Protein AF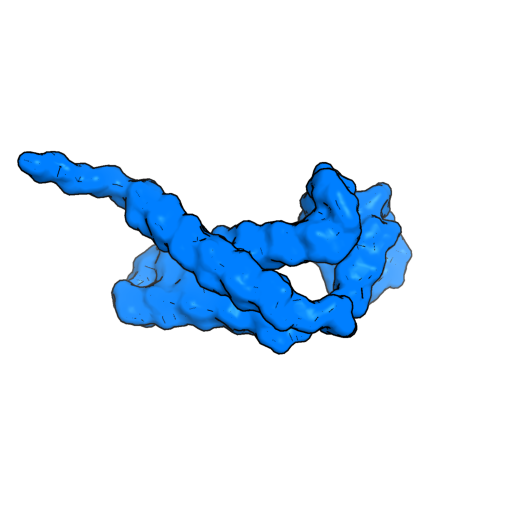-A0A2V8CLG1-F1 (afdb_monomer_lite)

Secondary structure (DSSP, 8-state):
-PPPPHHHHHHHHHHHHHHHHHHHHHHS-GGG-HHHHHHHHTTT-S--TT--SHHHH-THHHHHHHHS-S-HHHHHHHHHHHHHHHHHHHHHHHHHHTT--HHHHHHHHHHHHHHTT--

pLDDT: mean 82.09, std 11.57, range [37.03, 95.75]

Radius of gyration: 16.66 Å; chains: 1; bounding box: 48×37×38 Å

Sequence (119 aa):
MTAPPPWRDRAAAFFLLAALLGTIALFASRQRMPDSYWYTNTADRTIVPGCAEVHCYRVLVPWIVGRLPGTTFLKWKAYSVVVNALAAIAVSDLALAFGLSRRASTIAMFTSALGFAIR

Structure (mmCIF, N/CA/C/O backbone):
data_AF-A0A2V8CLG1-F1
#
_entry.id   AF-A0A2V8CLG1-F1
#
loop_
_atom_site.group_PDB
_atom_site.id
_atom_site.type_symbol
_atom_site.label_atom_id
_atom_site.label_alt_id
_atom_site.label_comp_id
_atom_site.label_asym_id
_atom_site.label_entity_id
_atom_site.label_seq_id
_atom_site.pdbx_PDB_ins_code
_atom_site.Cartn_x
_atom_site.Cartn_y
_atom_site.Cartn_z
_atom_site.occupancy
_atom_site.B_iso_or_equiv
_atom_site.auth_seq_id
_atom_site.auth_comp_id
_atom_site.auth_asym_id
_atom_site.auth_atom_id
_atom_site.pdbx_PDB_model_num
ATOM 1 N N . MET A 1 1 ? -30.072 16.209 9.548 1.00 57.44 1 MET A N 1
ATOM 2 C CA . MET A 1 1 ? -28.697 16.065 9.022 1.00 57.44 1 MET A CA 1
ATOM 3 C C . MET A 1 1 ? -28.456 14.581 8.792 1.00 57.44 1 MET A C 1
ATOM 5 O O . MET A 1 1 ? -28.501 13.826 9.751 1.00 57.44 1 MET A O 1
ATOM 9 N N . THR A 1 2 ? -28.339 14.135 7.542 1.00 64.94 2 THR A N 1
ATOM 10 C CA . THR A 1 2 ? -28.122 12.717 7.203 1.00 64.94 2 THR A CA 1
ATOM 11 C C . THR A 1 2 ? -26.665 12.339 7.446 1.00 64.94 2 THR A C 1
ATOM 13 O O . THR A 1 2 ? -25.770 13.078 7.032 1.00 64.94 2 THR A O 1
ATOM 16 N N . ALA A 1 3 ? -26.420 11.205 8.104 1.00 66.06 3 ALA A N 1
ATOM 17 C CA . ALA A 1 3 ? -25.066 10.695 8.293 1.00 66.06 3 ALA A CA 1
ATOM 18 C C . ALA A 1 3 ? -24.381 10.467 6.927 1.00 66.06 3 ALA A C 1
ATOM 20 O O . ALA A 1 3 ? -25.042 10.036 5.976 1.00 66.06 3 ALA A O 1
ATOM 21 N N . PRO A 1 4 ? -23.081 10.784 6.791 1.00 65.12 4 PRO A N 1
ATOM 22 C CA . PRO A 1 4 ? -22.347 10.530 5.560 1.00 65.12 4 PRO A CA 1
ATOM 23 C C . PRO A 1 4 ? -22.292 9.020 5.260 1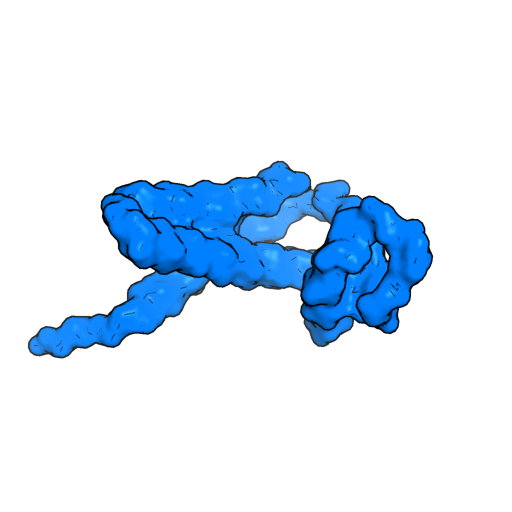.00 65.12 4 PRO A C 1
ATOM 25 O O . PRO A 1 4 ? -22.227 8.214 6.187 1.00 65.12 4 PRO A O 1
ATOM 28 N N . PRO A 1 5 ? -22.309 8.607 3.979 1.00 69.81 5 PRO A N 1
ATOM 29 C CA . PRO A 1 5 ? -22.182 7.200 3.621 1.00 69.81 5 PRO A CA 1
ATOM 30 C C . PRO A 1 5 ? -20.812 6.622 4.028 1.00 69.81 5 PRO A C 1
ATOM 32 O O . PRO A 1 5 ? -19.802 7.325 3.938 1.00 69.81 5 PRO A O 1
ATOM 35 N N . PRO A 1 6 ? -20.745 5.328 4.392 1.00 73.19 6 PRO A N 1
ATOM 36 C CA . PRO A 1 6 ? -19.567 4.699 5.006 1.00 73.19 6 PRO A CA 1
ATOM 37 C C . PRO A 1 6 ? -18.310 4.699 4.120 1.00 73.19 6 PRO A C 1
ATOM 39 O O . PRO A 1 6 ? -17.190 4.624 4.621 1.00 73.19 6 PRO A O 1
ATOM 42 N N . TRP A 1 7 ? -18.463 4.832 2.798 1.00 74.62 7 TRP A N 1
ATOM 43 C CA . TRP A 1 7 ? -17.332 4.936 1.872 1.00 74.62 7 TRP A CA 1
ATOM 44 C C . TRP A 1 7 ? -16.570 6.266 1.996 1.00 74.62 7 TRP A C 1
ATOM 46 O O . TRP A 1 7 ? -15.389 6.318 1.655 1.00 74.62 7 TRP A O 1
ATOM 56 N N . ARG A 1 8 ? -17.199 7.334 2.513 1.00 78.38 8 ARG A N 1
ATOM 57 C CA . ARG A 1 8 ? -16.538 8.639 2.700 1.00 78.38 8 ARG A CA 1
ATOM 58 C C . ARG A 1 8 ? -15.443 8.573 3.754 1.00 78.38 8 ARG A C 1
ATOM 60 O O . ARG A 1 8 ? -14.379 9.146 3.541 1.00 78.38 8 ARG A O 1
ATOM 67 N N . ASP A 1 9 ? -15.673 7.839 4.837 1.00 84.31 9 ASP A N 1
ATOM 68 C CA . ASP A 1 9 ? -14.694 7.698 5.917 1.00 84.31 9 ASP A CA 1
ATOM 69 C C . ASP A 1 9 ? -13.476 6.893 5.451 1.00 84.31 9 ASP A C 1
ATOM 71 O O . ASP A 1 9 ? -12.337 7.230 5.772 1.00 84.31 9 ASP A O 1
ATOM 75 N N . ARG A 1 10 ? -13.700 5.873 4.611 1.00 86.31 10 ARG A N 1
ATOM 76 C CA . ARG A 1 10 ? -12.623 5.094 3.984 1.00 86.31 10 ARG A CA 1
ATOM 77 C C . ARG A 1 10 ? -11.838 5.908 2.962 1.00 86.31 10 ARG A C 1
ATOM 79 O O . ARG A 1 10 ? -10.613 5.842 2.964 1.00 86.31 10 ARG A O 1
ATOM 86 N N . ALA A 1 11 ? -12.513 6.719 2.149 1.00 89.00 11 ALA A N 1
ATOM 87 C CA . ALA A 1 11 ? -11.848 7.635 1.228 1.00 89.00 11 ALA A CA 1
ATOM 88 C C . ALA A 1 11 ? -11.011 8.682 1.981 1.00 89.00 11 ALA A C 1
ATOM 90 O O . ALA A 1 11 ? -9.852 8.905 1.642 1.00 89.00 11 ALA A O 1
ATOM 91 N N . ALA A 1 12 ? -11.552 9.277 3.047 1.00 90.31 12 ALA A N 1
ATOM 92 C CA . ALA A 1 12 ? -10.811 10.212 3.888 1.00 90.31 12 ALA A CA 1
ATOM 93 C C . ALA A 1 12 ? -9.585 9.544 4.533 1.00 90.31 12 ALA A C 1
ATOM 95 O O . ALA A 1 12 ? -8.486 10.090 4.464 1.00 90.31 12 ALA A O 1
ATOM 96 N N . ALA A 1 13 ? -9.744 8.337 5.087 1.00 89.56 13 ALA A N 1
ATOM 97 C CA . ALA A 1 13 ? -8.635 7.562 5.638 1.00 89.56 13 ALA A CA 1
ATOM 98 C C . ALA A 1 13 ? -7.566 7.255 4.580 1.00 89.56 13 ALA A C 1
ATOM 100 O O . ALA A 1 13 ? -6.377 7.405 4.858 1.00 89.56 13 ALA A O 1
ATOM 101 N N . PHE A 1 14 ? -7.973 6.896 3.359 1.00 92.69 14 PHE A N 1
ATOM 102 C CA . PHE A 1 14 ? -7.059 6.684 2.238 1.00 92.69 14 PHE A CA 1
ATOM 103 C C . PHE A 1 14 ? -6.231 7.930 1.947 1.00 92.69 14 PHE A C 1
ATOM 105 O O . PHE A 1 14 ? -5.006 7.850 1.931 1.00 92.69 14 PHE A O 1
ATOM 112 N N . PHE A 1 15 ? -6.877 9.082 1.751 1.00 94.12 15 PHE A N 1
ATOM 113 C CA . PHE A 1 15 ? -6.169 10.317 1.424 1.00 94.12 15 PHE A CA 1
ATOM 114 C C . PHE A 1 15 ? -5.264 10.787 2.565 1.00 94.12 15 PHE A C 1
ATOM 116 O O . PHE A 1 15 ? -4.154 11.241 2.300 1.00 94.12 15 PHE A O 1
ATOM 123 N N . LEU A 1 16 ? -5.681 10.625 3.825 1.00 92.50 16 LEU A N 1
ATOM 124 C CA . LEU A 1 16 ? -4.845 10.934 4.988 1.00 92.50 16 LEU A CA 1
ATOM 125 C C . LEU A 1 16 ? -3.603 10.037 5.052 1.00 92.50 16 LEU A C 1
ATOM 127 O O . LEU A 1 16 ? -2.491 10.537 5.224 1.00 92.50 16 LEU A O 1
ATOM 131 N N . LEU A 1 17 ? -3.772 8.725 4.869 1.00 91.81 17 LEU A N 1
ATOM 132 C CA . LEU A 1 17 ? -2.655 7.780 4.837 1.00 91.81 17 LEU A CA 1
ATOM 133 C C . LEU A 1 17 ? -1.735 8.047 3.644 1.00 91.81 17 LEU A C 1
ATOM 135 O O . LEU A 1 17 ? -0.520 8.084 3.812 1.00 91.81 17 LEU A O 1
ATOM 139 N N . ALA A 1 18 ? -2.292 8.289 2.459 1.00 92.94 18 ALA A N 1
ATOM 140 C CA . ALA A 1 18 ? -1.526 8.596 1.259 1.00 92.94 18 ALA A CA 1
ATOM 141 C C . ALA A 1 18 ? -0.742 9.910 1.397 1.00 92.94 18 ALA A C 1
ATOM 143 O O . ALA A 1 18 ? 0.411 9.969 0.981 1.00 92.94 18 ALA A O 1
ATOM 144 N N . ALA A 1 19 ? -1.314 10.944 2.023 1.00 93.31 19 ALA A N 1
ATOM 145 C CA . ALA A 1 19 ? -0.617 12.201 2.292 1.00 93.31 19 ALA A CA 1
ATOM 146 C C . ALA A 1 19 ? 0.532 12.015 3.298 1.00 93.31 19 ALA A C 1
ATOM 148 O O . ALA A 1 19 ? 1.643 12.502 3.073 1.00 93.31 19 ALA A O 1
ATOM 149 N N . LEU A 1 20 ? 0.296 11.260 4.376 1.00 92.00 20 LEU A N 1
ATOM 150 C CA . LEU A 1 20 ? 1.324 10.928 5.363 1.00 92.00 20 LEU A CA 1
ATOM 151 C C . LEU A 1 20 ? 2.470 10.126 4.729 1.00 92.00 20 LEU A C 1
ATOM 153 O O . LEU A 1 20 ? 3.635 10.509 4.833 1.00 92.00 20 LEU A O 1
ATOM 157 N N . LEU A 1 21 ? 2.140 9.044 4.022 1.00 90.19 21 LEU A N 1
ATOM 158 C CA . LEU A 1 21 ? 3.108 8.199 3.323 1.00 90.19 21 LEU A CA 1
ATOM 159 C C . LEU A 1 21 ? 3.824 8.962 2.209 1.00 90.19 21 LEU A C 1
ATOM 161 O O . LEU A 1 21 ? 5.019 8.771 2.022 1.00 90.19 21 LEU A O 1
ATOM 165 N N . GLY A 1 22 ? 3.127 9.852 1.504 1.00 89.25 22 GLY A N 1
ATOM 166 C CA . GLY A 1 22 ? 3.707 10.745 0.506 1.00 89.25 22 GLY A CA 1
ATOM 167 C C . GLY A 1 22 ? 4.742 11.680 1.121 1.00 89.25 22 GLY A C 1
ATOM 168 O O . GLY A 1 22 ? 5.843 11.805 0.593 1.00 89.25 22 GLY A O 1
ATOM 169 N N . THR A 1 23 ? 4.437 12.260 2.283 1.00 90.25 23 THR A N 1
ATOM 170 C CA . THR A 1 23 ? 5.372 13.112 3.032 1.00 90.25 23 THR A CA 1
ATOM 171 C C . THR A 1 23 ? 6.617 12.324 3.433 1.00 90.25 23 THR A C 1
ATOM 173 O O . THR A 1 23 ? 7.733 12.760 3.165 1.00 90.25 23 THR A O 1
ATOM 176 N N . ILE A 1 24 ? 6.451 11.118 3.982 1.00 88.12 24 ILE A N 1
ATOM 177 C CA . ILE A 1 24 ? 7.572 10.224 4.316 1.00 88.12 24 ILE A CA 1
ATOM 178 C C . ILE A 1 24 ? 8.376 9.876 3.057 1.00 88.12 24 ILE A C 1
ATOM 180 O O . ILE A 1 24 ? 9.604 9.953 3.054 1.00 88.12 24 ILE A O 1
ATOM 184 N N . ALA A 1 25 ? 7.692 9.547 1.961 1.00 84.88 25 ALA A N 1
ATOM 185 C CA . ALA A 1 25 ? 8.320 9.208 0.696 1.00 84.88 25 ALA A CA 1
ATOM 186 C C . ALA A 1 25 ? 9.123 10.379 0.120 1.00 84.88 25 ALA A C 1
ATOM 188 O O . ALA A 1 25 ? 10.132 10.125 -0.531 1.00 84.88 25 ALA A O 1
ATOM 189 N N . LEU A 1 26 ? 8.749 11.642 0.351 1.00 85.88 26 LEU A N 1
ATOM 190 C CA . LEU A 1 26 ? 9.543 12.798 -0.085 1.00 85.88 26 LEU A CA 1
ATOM 191 C C . LEU A 1 26 ? 10.920 12.830 0.590 1.00 85.88 26 LEU A C 1
ATOM 193 O O . LEU A 1 26 ? 11.919 13.029 -0.102 1.00 85.88 26 LEU A O 1
ATOM 197 N N . PHE A 1 27 ? 10.978 12.554 1.894 1.00 84.69 27 PHE A N 1
ATOM 198 C CA . PHE A 1 27 ? 12.220 12.559 2.676 1.00 84.69 27 PHE A CA 1
ATOM 199 C C . PHE A 1 27 ? 12.989 11.228 2.639 1.00 84.69 27 PHE A C 1
ATOM 201 O O . PHE A 1 27 ? 14.158 11.179 3.018 1.00 84.69 27 PHE A O 1
ATOM 208 N N . ALA A 1 28 ? 12.368 10.146 2.162 1.00 78.38 28 ALA A N 1
ATOM 209 C CA . ALA A 1 28 ? 13.009 8.840 2.057 1.00 78.38 28 ALA A CA 1
ATOM 210 C C . ALA A 1 28 ? 14.201 8.847 1.075 1.00 78.38 28 ALA A C 1
ATOM 212 O O . ALA A 1 28 ? 14.112 9.367 -0.048 1.00 78.38 28 ALA A O 1
ATOM 213 N N . SER A 1 29 ? 15.315 8.232 1.499 1.00 71.25 29 SER A N 1
ATOM 214 C CA . SER A 1 29 ? 16.578 8.204 0.752 1.00 71.25 29 SER A CA 1
ATOM 215 C C . SER A 1 29 ? 16.468 7.430 -0.569 1.00 71.25 29 SER A C 1
ATOM 217 O O . SER A 1 29 ? 15.701 6.479 -0.709 1.00 71.25 29 SER A O 1
ATOM 219 N N . ARG A 1 30 ? 17.275 7.827 -1.564 1.00 66.69 30 ARG A N 1
ATOM 220 C CA . ARG A 1 30 ? 17.323 7.164 -2.883 1.00 66.69 30 ARG A CA 1
ATOM 221 C C . ARG A 1 30 ? 18.070 5.827 -2.878 1.00 66.69 30 ARG A C 1
ATOM 223 O O . ARG A 1 30 ? 17.907 5.047 -3.806 1.00 66.69 30 ARG A O 1
ATOM 230 N N . GLN A 1 31 ? 18.891 5.569 -1.861 1.00 58.50 31 GLN A N 1
ATOM 231 C CA . GLN A 1 31 ? 19.788 4.407 -1.809 1.00 58.50 31 GLN A CA 1
ATOM 232 C C . GLN A 1 31 ? 19.071 3.081 -1.514 1.00 58.50 31 GLN A C 1
ATOM 234 O O . GLN A 1 31 ? 19.651 2.020 -1.711 1.00 58.50 31 GLN A O 1
ATOM 239 N N . ARG A 1 32 ? 17.812 3.117 -1.066 1.00 58.09 32 ARG A N 1
ATOM 240 C CA . ARG A 1 32 ? 17.099 1.947 -0.534 1.00 58.09 32 ARG A CA 1
ATOM 241 C C . ARG A 1 32 ? 16.278 1.161 -1.565 1.00 58.09 32 ARG A C 1
ATOM 243 O O . ARG A 1 32 ? 15.329 0.489 -1.194 1.00 58.09 32 ARG A O 1
ATOM 250 N N . MET A 1 33 ? 16.606 1.240 -2.857 1.00 59.97 33 MET A N 1
ATOM 251 C CA . MET A 1 33 ? 15.796 0.619 -3.920 1.00 59.97 33 MET A CA 1
ATOM 252 C C . MET A 1 33 ? 16.469 -0.553 -4.681 1.00 59.97 33 MET A C 1
ATOM 254 O O . MET A 1 33 ? 16.395 -0.569 -5.914 1.00 59.97 33 MET A O 1
ATOM 258 N N . PRO A 1 34 ? 17.085 -1.561 -4.026 1.00 59.69 34 PRO A N 1
ATOM 259 C CA . PRO A 1 34 ? 17.608 -2.731 -4.741 1.00 59.69 34 PRO A CA 1
ATOM 260 C C . PRO A 1 34 ? 16.493 -3.524 -5.447 1.00 59.69 34 PRO A C 1
ATOM 262 O O . PRO A 1 34 ? 16.683 -3.986 -6.569 1.00 59.69 34 PRO A O 1
ATOM 265 N N . ASP A 1 35 ? 15.295 -3.589 -4.858 1.00 67.62 35 ASP A N 1
ATOM 266 C CA . ASP A 1 35 ? 14.145 -4.296 -5.437 1.00 67.62 35 ASP A CA 1
ATOM 267 C C . ASP A 1 35 ? 13.620 -3.625 -6.712 1.00 67.62 35 ASP A C 1
ATOM 269 O O . ASP A 1 35 ? 13.215 -4.303 -7.659 1.00 67.62 35 ASP A O 1
ATOM 273 N N . SER A 1 36 ? 13.671 -2.288 -6.771 1.00 73.19 36 SER A N 1
ATOM 274 C CA . SER A 1 36 ? 13.151 -1.524 -7.911 1.00 73.19 36 SER A CA 1
ATOM 275 C C . SER A 1 36 ? 13.797 -1.932 -9.232 1.00 73.19 36 SER A C 1
ATOM 277 O O . SER A 1 36 ? 13.126 -1.962 -10.262 1.00 73.19 36 SER A O 1
ATOM 279 N N . TYR A 1 37 ? 15.083 -2.284 -9.196 1.00 77.25 37 TYR A N 1
ATOM 280 C CA . TYR A 1 37 ? 15.849 -2.705 -10.358 1.00 77.25 37 TYR A CA 1
ATOM 281 C C . TYR A 1 37 ? 15.283 -4.005 -10.941 1.00 77.25 37 TYR A C 1
ATOM 283 O O . TYR A 1 37 ? 14.920 -4.054 -12.116 1.00 77.25 37 TYR A O 1
ATOM 291 N N . TRP A 1 38 ? 15.121 -5.032 -10.104 1.00 77.44 38 TRP A N 1
ATOM 292 C CA . TRP A 1 38 ? 14.661 -6.357 -10.525 1.00 77.44 38 TRP A CA 1
ATOM 293 C C . TRP A 1 38 ? 13.228 -6.347 -11.045 1.00 77.44 38 TRP A C 1
ATOM 295 O O . TRP A 1 38 ? 12.946 -6.887 -12.113 1.00 77.44 38 TRP A O 1
ATOM 305 N N . TYR A 1 39 ? 12.325 -5.679 -10.330 1.00 78.25 39 TYR A N 1
ATOM 306 C CA . TYR A 1 39 ? 10.930 -5.571 -10.746 1.00 78.25 39 TYR A CA 1
ATOM 307 C C . TYR A 1 39 ? 10.751 -4.718 -12.011 1.00 78.25 39 TYR A C 1
ATOM 309 O O . TYR A 1 39 ? 9.873 -5.002 -12.818 1.00 78.25 39 TYR A O 1
ATOM 317 N N . THR A 1 40 ? 11.577 -3.689 -12.225 1.00 79.81 40 THR A N 1
ATOM 318 C CA . THR A 1 40 ? 11.488 -2.887 -13.458 1.00 79.81 40 THR A CA 1
ATOM 319 C C . THR A 1 40 ? 12.006 -3.677 -14.660 1.00 79.81 40 THR A C 1
ATOM 321 O O . THR A 1 40 ? 11.377 -3.666 -15.711 1.00 79.81 40 THR A O 1
ATOM 324 N N . ASN A 1 41 ? 13.095 -4.432 -14.496 1.00 79.62 41 ASN A N 1
ATOM 325 C CA . ASN A 1 41 ? 13.688 -5.227 -15.579 1.00 79.62 41 ASN A CA 1
ATOM 326 C C . ASN A 1 41 ? 12.878 -6.481 -15.942 1.00 79.62 41 ASN A C 1
ATOM 328 O O . ASN A 1 41 ? 13.084 -7.071 -17.002 1.00 79.62 41 ASN A O 1
ATOM 332 N N . THR A 1 42 ? 11.966 -6.906 -15.067 1.00 79.50 42 THR A N 1
ATOM 333 C CA . THR A 1 42 ? 11.067 -8.046 -15.302 1.00 79.50 42 THR A CA 1
ATOM 334 C C . THR A 1 42 ? 9.638 -7.622 -15.634 1.00 79.50 42 THR A C 1
ATOM 336 O O . THR A 1 42 ? 8.792 -8.485 -15.842 1.00 79.50 42 THR A O 1
ATOM 339 N N . ALA A 1 43 ? 9.369 -6.318 -15.764 1.00 80.31 43 ALA A N 1
ATOM 340 C CA . ALA A 1 43 ? 8.045 -5.777 -16.073 1.00 80.31 43 ALA A CA 1
ATOM 341 C C . ALA A 1 43 ? 7.433 -6.327 -17.371 1.00 80.31 43 ALA A C 1
ATOM 343 O O . ALA A 1 43 ? 6.232 -6.597 -17.410 1.00 80.31 43 ALA A O 1
ATOM 344 N N . ASP A 1 44 ? 8.264 -6.548 -18.391 1.00 78.69 44 ASP A N 1
ATOM 345 C CA . ASP A 1 44 ? 7.838 -7.074 -19.694 1.00 78.69 44 ASP A CA 1
ATOM 346 C C . ASP A 1 44 ? 7.815 -8.610 -19.743 1.00 78.69 44 ASP A C 1
ATOM 348 O O . ASP A 1 44 ? 7.389 -9.205 -20.734 1.00 78.69 44 ASP A O 1
ATOM 352 N N . ARG A 1 45 ? 8.272 -9.281 -18.677 1.00 77.56 45 ARG A N 1
ATOM 353 C CA . ARG A 1 45 ? 8.301 -10.743 -18.592 1.00 77.56 45 ARG A CA 1
ATOM 354 C C . ARG A 1 45 ? 7.061 -11.231 -17.847 1.00 77.56 45 ARG A C 1
ATOM 356 O O . ARG A 1 45 ? 6.820 -10.879 -16.696 1.00 77.56 45 ARG A O 1
ATOM 363 N N . THR A 1 46 ? 6.257 -12.060 -18.505 1.00 69.62 46 THR A N 1
ATOM 364 C CA . THR A 1 46 ? 5.052 -12.651 -17.902 1.00 69.62 46 THR A CA 1
ATOM 365 C C . THR A 1 46 ? 5.391 -13.817 -16.978 1.00 69.62 46 THR A C 1
ATOM 367 O O . THR A 1 46 ? 4.816 -13.928 -15.900 1.00 69.62 46 THR A O 1
ATOM 370 N N . ILE A 1 47 ? 6.342 -14.664 -17.376 1.00 73.19 47 ILE A N 1
ATOM 371 C CA . ILE A 1 47 ? 6.859 -15.795 -16.598 1.00 73.19 47 ILE A CA 1
ATOM 372 C C . ILE A 1 47 ? 8.369 -15.866 -16.837 1.00 73.19 47 ILE A C 1
ATOM 374 O O . ILE A 1 47 ? 8.810 -15.828 -17.986 1.00 73.19 47 ILE A O 1
ATOM 378 N N . VAL A 1 48 ? 9.164 -15.965 -15.767 1.00 74.19 48 VAL A N 1
ATOM 379 C CA . VAL A 1 48 ? 10.617 -16.191 -15.844 1.00 74.19 48 VAL A CA 1
ATOM 380 C C . VAL A 1 48 ? 10.893 -17.638 -15.416 1.00 74.19 48 VAL A C 1
ATOM 382 O O . VAL A 1 48 ? 10.857 -17.929 -14.219 1.00 74.19 48 VAL A O 1
ATOM 385 N N . PRO A 1 49 ? 11.116 -18.572 -16.360 1.00 77.69 49 PRO A N 1
ATOM 386 C CA . PRO A 1 49 ? 11.366 -19.973 -16.032 1.00 77.69 49 PRO A CA 1
ATOM 387 C C . PRO A 1 49 ? 12.637 -20.121 -15.189 1.00 77.69 49 PRO A C 1
ATOM 389 O O . PRO A 1 49 ? 13.649 -19.492 -15.487 1.00 77.69 49 PRO A O 1
ATOM 392 N N . GLY A 1 50 ? 12.588 -20.953 -14.146 1.00 79.88 50 GLY A N 1
ATOM 393 C CA . GLY A 1 50 ? 13.743 -21.219 -13.276 1.00 79.88 50 GLY A CA 1
ATOM 394 C C . GLY A 1 50 ? 14.112 -20.087 -12.308 1.00 79.88 50 GLY A C 1
ATOM 395 O O . GLY A 1 50 ? 15.150 -20.169 -11.661 1.00 79.88 50 GLY A O 1
ATOM 396 N N . CYS A 1 51 ? 13.281 -19.051 -12.192 1.00 78.25 51 CYS A N 1
ATOM 397 C CA . CYS A 1 51 ? 13.500 -17.946 -11.265 1.00 78.25 51 CYS A CA 1
ATOM 398 C C . CYS A 1 51 ? 13.068 -18.310 -9.836 1.00 78.25 51 CYS A C 1
ATOM 400 O O . CYS A 1 51 ? 11.926 -18.722 -9.615 1.00 78.25 51 CYS A O 1
ATOM 402 N N . ALA A 1 52 ? 13.963 -18.128 -8.864 1.00 80.00 52 ALA A N 1
ATOM 403 C CA . ALA A 1 52 ? 13.723 -18.417 -7.446 1.00 80.00 52 ALA A CA 1
ATOM 404 C C . ALA A 1 52 ? 13.624 -17.140 -6.588 1.00 80.00 52 ALA A C 1
ATOM 406 O O . ALA A 1 52 ? 13.525 -17.201 -5.363 1.00 80.00 52 ALA A O 1
ATOM 407 N N . GLU A 1 53 ? 13.635 -15.972 -7.223 1.00 77.31 53 GLU A N 1
ATOM 408 C CA . GLU A 1 53 ? 13.606 -14.672 -6.578 1.00 77.31 53 GLU A CA 1
ATOM 409 C C . GLU A 1 53 ? 12.178 -14.182 -6.286 1.00 77.31 53 GLU A C 1
ATOM 411 O O . GLU A 1 53 ? 11.201 -14.521 -6.955 1.00 77.31 53 GLU A O 1
ATOM 416 N N . VAL A 1 54 ? 12.050 -13.293 -5.293 1.00 75.94 54 VAL A N 1
ATOM 417 C CA . VAL A 1 54 ? 10.755 -12.770 -4.813 1.00 75.94 54 VAL A CA 1
ATOM 418 C C . VAL A 1 54 ? 9.926 -12.116 -5.927 1.00 75.94 54 VAL A C 1
ATOM 420 O O . VAL A 1 54 ? 8.698 -12.226 -5.930 1.00 75.94 54 VAL A O 1
ATOM 423 N N . HIS A 1 55 ? 10.576 -11.457 -6.889 1.00 73.69 55 HIS A N 1
ATOM 424 C CA . HIS A 1 55 ? 9.888 -10.758 -7.973 1.00 73.69 55 HIS A CA 1
ATOM 425 C C . HIS A 1 55 ? 9.167 -11.698 -8.949 1.00 73.69 55 HIS A C 1
ATOM 427 O O . HIS A 1 55 ? 8.199 -11.284 -9.582 1.00 73.69 55 HIS A O 1
ATOM 433 N N . CYS A 1 56 ? 9.557 -12.973 -8.995 1.00 78.56 56 CYS A N 1
ATOM 434 C CA . CYS A 1 56 ? 8.942 -13.973 -9.863 1.00 78.56 56 CYS A CA 1
ATOM 435 C C . CYS A 1 56 ? 7.637 -14.548 -9.308 1.00 78.56 56 CYS A C 1
ATOM 437 O O . CYS A 1 56 ? 6.775 -14.957 -10.078 1.00 78.56 56 CYS A O 1
ATOM 439 N N . TYR A 1 57 ? 7.435 -14.496 -7.991 1.00 80.12 57 TYR A N 1
ATOM 440 C CA . TYR A 1 57 ? 6.161 -14.868 -7.361 1.00 80.12 57 TYR A CA 1
ATOM 441 C C . TYR A 1 57 ? 5.199 -13.680 -7.241 1.00 80.12 57 TYR A C 1
ATOM 443 O O . TYR A 1 57 ? 3.991 -13.854 -7.100 1.00 80.12 57 TYR A O 1
ATOM 451 N N . ARG A 1 58 ? 5.722 -12.451 -7.301 1.00 79.50 58 ARG A N 1
ATOM 452 C CA . ARG A 1 58 ? 4.956 -11.207 -7.148 1.00 79.50 58 ARG A CA 1
ATOM 453 C C . ARG A 1 58 ? 4.704 -10.517 -8.486 1.00 79.50 58 ARG A C 1
ATOM 455 O O . ARG A 1 58 ? 4.866 -9.305 -8.573 1.00 79.50 58 ARG A O 1
ATOM 462 N N . VAL A 1 59 ? 4.267 -11.269 -9.498 1.00 82.31 59 VAL A N 1
ATOM 463 C CA . VAL A 1 59 ? 4.109 -10.813 -10.899 1.00 82.31 59 VAL A CA 1
ATOM 464 C C . VAL A 1 59 ? 3.223 -9.577 -11.088 1.00 82.31 59 VAL A C 1
ATOM 466 O O . VAL A 1 59 ? 3.427 -8.806 -12.020 1.00 82.31 59 VAL A O 1
ATOM 469 N N . LEU A 1 60 ? 2.294 -9.307 -10.167 1.00 83.56 60 LEU A N 1
ATOM 470 C CA . LEU A 1 60 ? 1.466 -8.099 -10.220 1.00 83.56 60 LEU A CA 1
ATOM 471 C C . LEU A 1 60 ? 2.276 -6.811 -10.020 1.00 83.56 60 LEU A C 1
ATOM 473 O O . LEU A 1 60 ? 1.994 -5.803 -10.663 1.00 83.56 60 LEU A O 1
ATOM 477 N N . VAL A 1 61 ? 3.296 -6.837 -9.160 1.00 84.50 61 VAL A N 1
ATOM 478 C CA . VAL A 1 61 ? 4.142 -5.670 -8.874 1.00 84.50 61 VAL A CA 1
ATOM 479 C C . VAL A 1 61 ? 4.892 -5.179 -10.125 1.00 84.50 61 VAL A C 1
ATOM 481 O O . VAL A 1 61 ? 4.704 -4.015 -10.491 1.00 84.50 61 VAL A O 1
ATOM 484 N N . PRO A 1 62 ? 5.696 -6.011 -10.823 1.00 83.62 62 PRO A N 1
ATOM 485 C CA . PRO A 1 62 ? 6.420 -5.581 -12.014 1.00 83.62 62 PRO A CA 1
ATOM 486 C C . PRO A 1 62 ? 5.458 -5.184 -13.146 1.00 83.62 62 PRO A C 1
ATOM 488 O O . PRO A 1 62 ? 5.703 -4.189 -13.825 1.00 83.62 62 PRO A O 1
ATOM 491 N N . TRP A 1 63 ? 4.311 -5.859 -13.301 1.00 85.50 63 TRP A N 1
ATOM 492 C CA . TRP A 1 63 ? 3.314 -5.510 -14.323 1.00 85.50 63 TRP A CA 1
ATOM 493 C C . TRP A 1 63 ? 2.643 -4.153 -14.103 1.00 85.50 63 TRP A C 1
ATOM 495 O O . TRP A 1 63 ? 2.381 -3.438 -15.076 1.00 85.50 63 TRP A O 1
ATOM 505 N N . ILE A 1 64 ? 2.327 -3.804 -12.852 1.00 86.75 64 ILE A N 1
ATOM 506 C CA . ILE A 1 64 ? 1.733 -2.506 -12.514 1.00 86.75 64 ILE A CA 1
ATOM 507 C C . ILE A 1 64 ? 2.788 -1.412 -12.670 1.00 86.75 64 ILE A C 1
ATOM 509 O O . ILE A 1 64 ? 2.552 -0.424 -13.362 1.00 86.75 64 ILE A O 1
ATOM 513 N N . VAL A 1 65 ? 3.971 -1.600 -12.078 1.00 85.44 65 VAL A N 1
ATOM 514 C CA . VAL A 1 65 ? 5.040 -0.594 -12.110 1.00 85.44 65 VAL A CA 1
ATOM 515 C C . VAL A 1 65 ? 5.535 -0.338 -13.536 1.00 85.44 65 VAL A C 1
ATOM 517 O O . VAL A 1 65 ? 5.785 0.816 -13.884 1.00 85.44 65 VAL A O 1
ATOM 520 N N . GLY A 1 66 ? 5.614 -1.367 -14.384 1.00 84.19 66 GLY A N 1
ATOM 521 C CA . GLY A 1 66 ? 5.984 -1.227 -15.795 1.00 84.19 66 GLY A CA 1
ATOM 522 C C . GLY A 1 66 ? 5.072 -0.280 -16.577 1.00 84.19 66 GLY A C 1
ATOM 523 O O . GLY A 1 66 ? 5.551 0.504 -17.395 1.00 84.19 66 GLY A O 1
ATOM 524 N N . ARG A 1 67 ? 3.768 -0.290 -16.271 1.00 87.31 67 ARG A N 1
ATOM 525 C CA . ARG A 1 67 ? 2.745 0.523 -16.952 1.00 87.31 67 ARG A CA 1
ATOM 526 C C . ARG A 1 67 ? 2.639 1.957 -16.442 1.00 87.31 67 ARG A C 1
ATOM 528 O O . ARG A 1 67 ? 2.058 2.796 -17.128 1.00 87.31 67 ARG A O 1
ATOM 535 N N . LEU A 1 68 ? 3.161 2.259 -15.253 1.00 85.31 68 LEU A N 1
ATOM 536 C CA . LEU A 1 68 ? 3.127 3.624 -14.729 1.00 85.31 68 LEU A CA 1
ATOM 537 C C . LEU A 1 68 ? 4.031 4.534 -15.579 1.00 85.31 68 LEU A C 1
ATOM 539 O O . LEU A 1 68 ? 5.105 4.100 -15.984 1.00 85.31 68 LEU A O 1
ATOM 543 N N . PRO A 1 69 ? 3.657 5.788 -15.864 1.00 83.38 69 PRO A N 1
ATOM 544 C CA . PRO A 1 69 ? 4.531 6.738 -16.551 1.00 83.38 69 PRO A CA 1
ATOM 545 C C . PRO A 1 69 ? 5.591 7.335 -15.604 1.00 83.38 69 PRO A C 1
ATOM 547 O O . PRO A 1 69 ? 5.441 7.308 -14.384 1.00 83.38 69 PRO A O 1
ATOM 550 N N . GLY A 1 70 ? 6.669 7.900 -16.158 1.00 83.00 70 GLY A N 1
ATOM 551 C CA . GLY A 1 70 ? 7.700 8.628 -15.398 1.00 83.00 70 GLY A CA 1
ATOM 552 C C . GLY A 1 70 ? 9.002 7.854 -15.158 1.00 83.00 70 GLY A C 1
ATOM 553 O O . GLY A 1 70 ? 9.255 6.822 -15.774 1.00 83.00 70 GLY A O 1
ATOM 554 N N . THR A 1 71 ? 9.863 8.368 -14.277 1.00 84.31 71 THR A N 1
ATOM 555 C CA . THR A 1 71 ? 11.137 7.715 -13.924 1.00 84.31 71 THR A CA 1
ATOM 556 C C . THR A 1 71 ? 10.901 6.539 -12.979 1.00 84.31 71 THR A C 1
ATOM 558 O O . THR A 1 71 ? 9.981 6.587 -12.163 1.00 84.31 71 THR A O 1
ATOM 561 N N . THR A 1 72 ? 11.752 5.506 -13.028 1.00 79.94 72 THR A N 1
ATOM 562 C CA . THR A 1 72 ? 11.674 4.330 -12.135 1.00 79.94 72 THR A CA 1
ATOM 563 C C . THR A 1 72 ? 11.478 4.752 -10.681 1.00 79.94 72 THR A C 1
ATOM 565 O O . THR A 1 72 ? 10.542 4.320 -10.018 1.00 79.94 72 THR A O 1
ATOM 568 N N . PHE A 1 73 ? 12.278 5.709 -10.220 1.00 81.12 73 PHE A N 1
ATOM 569 C CA . PHE A 1 73 ? 12.182 6.252 -8.871 1.00 81.12 73 PHE A CA 1
ATOM 570 C C . PHE A 1 73 ? 10.794 6.807 -8.517 1.00 81.12 73 PHE A C 1
ATOM 572 O O . PHE A 1 73 ? 10.261 6.507 -7.448 1.00 81.12 73 PHE A O 1
ATOM 579 N N . LEU A 1 74 ? 10.198 7.612 -9.402 1.00 83.25 74 LEU A N 1
ATOM 580 C CA . LEU A 1 74 ? 8.899 8.229 -9.147 1.00 83.25 74 LEU A CA 1
ATOM 581 C C . LEU A 1 74 ? 7.769 7.193 -9.191 1.00 83.25 74 LEU A C 1
ATOM 583 O O . LEU A 1 74 ? 6.905 7.213 -8.316 1.00 83.25 74 LEU A O 1
ATOM 587 N N . LYS A 1 75 ? 7.817 6.256 -10.150 1.00 86.06 75 LYS A N 1
ATOM 588 C CA . LYS A 1 75 ? 6.850 5.151 -10.256 1.00 86.06 75 LYS A CA 1
ATOM 589 C C . LYS A 1 75 ? 6.825 4.320 -8.978 1.00 86.06 75 LYS A C 1
ATOM 591 O O . LYS A 1 75 ? 5.753 4.062 -8.443 1.00 86.06 75 LYS A O 1
ATOM 596 N N . TRP A 1 76 ? 7.999 3.961 -8.457 1.00 83.12 76 TRP A N 1
ATOM 597 C CA . TRP A 1 76 ? 8.121 3.182 -7.226 1.00 83.12 76 TRP A CA 1
ATOM 598 C C . TRP A 1 76 ? 7.621 3.934 -6.002 1.00 83.12 76 TRP A C 1
ATOM 600 O O . TRP A 1 76 ? 6.896 3.359 -5.197 1.00 83.12 76 TRP A O 1
ATOM 610 N N . LYS A 1 77 ? 7.939 5.226 -5.874 1.00 84.56 77 LYS A N 1
ATOM 611 C CA . LYS A 1 77 ? 7.399 6.041 -4.779 1.00 84.56 77 LYS A CA 1
ATOM 612 C C . LYS A 1 77 ? 5.876 6.114 -4.828 1.00 84.56 77 LYS A C 1
ATOM 614 O O . LYS A 1 77 ? 5.229 5.864 -3.816 1.00 84.56 77 LYS A O 1
ATOM 619 N N . ALA A 1 78 ? 5.309 6.418 -5.994 1.00 87.31 78 ALA A N 1
ATOM 620 C CA . ALA A 1 78 ? 3.864 6.508 -6.167 1.00 87.31 78 ALA A CA 1
ATOM 621 C C . ALA A 1 78 ? 3.178 5.162 -5.889 1.00 87.31 78 ALA A C 1
ATOM 623 O O . ALA A 1 78 ? 2.225 5.105 -5.113 1.00 87.31 78 ALA A O 1
ATOM 624 N N . TYR A 1 79 ? 3.710 4.079 -6.459 1.00 87.12 79 TYR A N 1
ATOM 625 C CA . TYR A 1 79 ? 3.234 2.719 -6.228 1.00 87.12 79 TYR A CA 1
ATOM 626 C C . TYR A 1 79 ? 3.236 2.371 -4.736 1.00 87.12 79 TYR A C 1
ATOM 628 O O . TYR A 1 79 ? 2.203 1.982 -4.196 1.00 87.12 79 TYR A O 1
ATOM 636 N N . SER A 1 80 ? 4.360 2.579 -4.045 1.00 85.44 80 SER A N 1
ATOM 637 C CA . SER A 1 80 ? 4.482 2.276 -2.619 1.00 85.44 80 SER A CA 1
ATOM 638 C C . SER A 1 80 ? 3.505 3.082 -1.765 1.00 85.44 80 SER A C 1
ATOM 640 O O . SER A 1 80 ? 2.912 2.525 -0.849 1.00 85.44 80 SER A O 1
ATOM 642 N N . VAL A 1 81 ? 3.294 4.370 -2.051 1.00 90.25 81 VAL A N 1
ATOM 643 C CA . VAL A 1 81 ? 2.326 5.197 -1.307 1.00 90.25 81 VAL A CA 1
ATOM 644 C C . VAL A 1 81 ? 0.904 4.667 -1.486 1.00 90.25 81 VAL A C 1
ATOM 646 O O . VAL A 1 81 ? 0.203 4.434 -0.501 1.00 90.25 81 VAL A O 1
ATOM 649 N N . VAL A 1 82 ? 0.488 4.440 -2.734 1.00 90.88 82 VAL A N 1
ATOM 650 C CA . VAL A 1 82 ? -0.882 4.020 -3.056 1.00 90.88 82 VAL A CA 1
ATOM 651 C C . VAL A 1 82 ? -1.169 2.625 -2.510 1.00 90.88 82 VAL A C 1
ATOM 653 O O . VAL A 1 82 ? -2.173 2.424 -1.829 1.00 90.88 82 VAL A O 1
ATOM 656 N N . VAL A 1 83 ? -0.283 1.662 -2.765 1.00 90.31 83 VAL A N 1
ATOM 657 C CA . VAL A 1 83 ? -0.515 0.265 -2.385 1.00 90.31 83 VAL A CA 1
ATOM 658 C C . VAL A 1 83 ? -0.454 0.077 -0.872 1.00 90.31 83 VAL A C 1
ATOM 660 O O . VAL A 1 83 ? -1.276 -0.662 -0.340 1.00 90.31 83 VAL A O 1
ATOM 663 N N . ASN A 1 84 ? 0.425 0.784 -0.153 1.00 90.44 84 ASN A N 1
ATOM 664 C CA . ASN A 1 84 ? 0.437 0.713 1.312 1.00 90.44 84 ASN A CA 1
ATOM 665 C C . ASN A 1 84 ? -0.801 1.363 1.941 1.00 90.44 84 ASN A C 1
ATOM 667 O O . ASN A 1 84 ? -1.335 0.827 2.910 1.00 90.44 84 A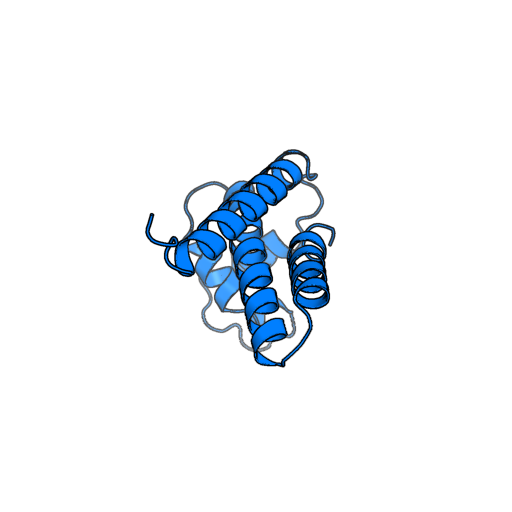SN A O 1
ATOM 671 N N . ALA A 1 85 ? -1.303 2.470 1.382 1.00 92.25 85 ALA A N 1
ATOM 672 C CA . ALA A 1 85 ? -2.553 3.069 1.846 1.00 92.25 85 ALA A CA 1
ATOM 673 C C . ALA A 1 85 ? -3.753 2.129 1.617 1.00 92.25 85 ALA A C 1
ATOM 675 O O . ALA A 1 85 ? -4.569 1.943 2.520 1.00 92.25 85 ALA A O 1
ATOM 676 N N . LEU A 1 86 ? -3.833 1.481 0.447 1.00 92.50 86 LEU A N 1
ATOM 677 C CA . LEU A 1 86 ? -4.868 0.480 0.156 1.00 92.50 86 LEU A CA 1
ATOM 678 C C . LEU A 1 86 ? -4.758 -0.744 1.073 1.00 92.50 86 LEU A C 1
ATOM 680 O O . LEU A 1 86 ? -5.761 -1.181 1.633 1.00 92.50 86 LEU A O 1
ATOM 684 N N . ALA A 1 87 ? -3.547 -1.272 1.265 1.00 90.50 87 ALA A N 1
ATOM 685 C CA . ALA A 1 87 ? -3.307 -2.419 2.134 1.00 90.50 87 ALA A CA 1
ATOM 686 C C . ALA A 1 87 ? -3.708 -2.122 3.584 1.00 90.50 87 ALA A C 1
ATOM 688 O O . ALA A 1 87 ? -4.358 -2.944 4.223 1.00 90.50 87 ALA A O 1
ATOM 689 N N . ALA A 1 88 ? -3.389 -0.931 4.095 1.00 92.56 88 ALA A N 1
ATOM 690 C CA . ALA A 1 88 ? -3.773 -0.512 5.437 1.00 92.56 88 ALA A CA 1
ATOM 691 C C . ALA A 1 88 ? -5.295 -0.483 5.633 1.00 92.56 88 ALA A C 1
ATOM 693 O O . ALA A 1 88 ? -5.795 -0.951 6.658 1.00 92.56 88 ALA A O 1
ATOM 694 N N . ILE A 1 89 ? -6.039 0.017 4.643 1.00 93.81 89 ILE A N 1
ATOM 695 C CA . ILE A 1 89 ? -7.506 0.012 4.675 1.00 93.81 89 ILE A CA 1
ATOM 696 C C . ILE A 1 89 ? -8.040 -1.415 4.631 1.00 93.81 89 ILE A C 1
ATOM 698 O O . ILE A 1 89 ? -8.863 -1.768 5.471 1.00 93.81 89 ILE A O 1
ATOM 702 N N . ALA A 1 90 ? -7.523 -2.248 3.726 1.00 92.94 90 ALA A N 1
ATOM 703 C CA . ALA A 1 90 ? -7.927 -3.646 3.627 1.00 92.94 90 ALA A CA 1
ATOM 704 C C . ALA A 1 90 ? -7.681 -4.404 4.943 1.00 92.94 90 ALA A C 1
ATOM 706 O O . ALA A 1 90 ? -8.543 -5.155 5.389 1.00 92.94 90 ALA A O 1
ATOM 707 N N . VAL A 1 91 ? -6.551 -4.159 5.615 1.00 93.75 91 VAL A N 1
ATOM 708 C CA . VAL A 1 91 ? -6.258 -4.729 6.940 1.00 93.75 91 VAL A CA 1
ATOM 709 C C . VAL A 1 91 ? -7.213 -4.190 8.003 1.00 93.75 91 VAL A C 1
ATOM 711 O O . VAL A 1 91 ? -7.682 -4.958 8.842 1.00 93.75 91 VAL A O 1
ATOM 714 N N . SER A 1 92 ? -7.543 -2.895 7.969 1.00 92.62 92 SER A N 1
ATOM 715 C CA . SER A 1 92 ? -8.537 -2.307 8.873 1.00 92.62 92 SER A CA 1
ATOM 716 C C . SER A 1 92 ? -9.903 -2.982 8.725 1.00 92.62 92 SER A C 1
ATOM 718 O O . SER A 1 92 ? -10.508 -3.355 9.733 1.00 92.62 92 SER A O 1
ATOM 720 N N . ASP A 1 93 ? -10.376 -3.144 7.486 1.00 92.75 93 ASP A N 1
ATOM 721 C CA . ASP A 1 93 ? -11.650 -3.789 7.161 1.00 92.75 93 ASP A CA 1
ATOM 722 C C . ASP A 1 93 ? -11.643 -5.265 7.561 1.00 92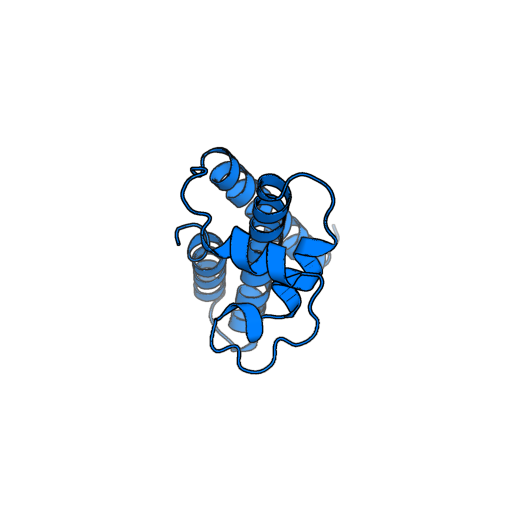.75 93 ASP A C 1
ATOM 724 O O . ASP A 1 93 ? -12.577 -5.729 8.211 1.00 92.75 93 ASP A O 1
ATOM 728 N N . LEU A 1 94 ? -10.557 -5.981 7.266 1.00 93.00 94 LEU A N 1
ATOM 729 C CA . LEU A 1 94 ? -10.400 -7.38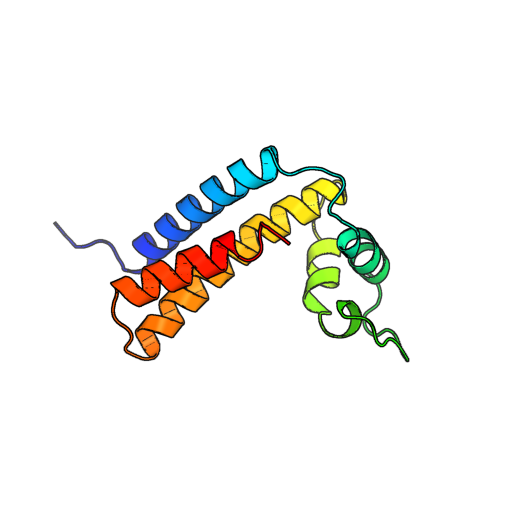7 7.621 1.00 93.00 94 LEU A CA 1
ATOM 730 C C . LEU A 1 94 ? -10.379 -7.598 9.141 1.00 93.00 94 LEU A C 1
ATOM 732 O O . LEU A 1 94 ? -11.027 -8.510 9.647 1.00 93.00 94 LEU A O 1
ATOM 736 N N . ALA A 1 95 ? -9.692 -6.729 9.888 1.00 93.94 95 ALA A N 1
ATOM 737 C CA . ALA A 1 95 ? -9.686 -6.773 11.348 1.00 93.94 95 ALA A CA 1
ATOM 738 C C . ALA A 1 95 ? -11.104 -6.614 11.919 1.00 93.94 95 ALA A C 1
ATOM 740 O O . ALA A 1 95 ? -11.497 -7.356 12.817 1.00 93.94 95 ALA A O 1
ATOM 741 N N . LEU A 1 96 ? -11.895 -5.685 11.377 1.00 92.81 96 LEU A N 1
ATOM 742 C CA . LEU A 1 96 ? -13.286 -5.503 11.799 1.00 92.81 96 LEU A CA 1
ATOM 743 C C . LEU A 1 96 ? -14.169 -6.685 11.384 1.00 92.81 96 LEU A C 1
ATOM 745 O O . LEU A 1 96 ? -15.014 -7.103 12.171 1.00 92.81 96 LEU A O 1
ATOM 749 N N . ALA A 1 97 ? -13.954 -7.250 10.193 1.00 94.25 97 ALA A N 1
ATOM 750 C CA . ALA A 1 97 ? -14.676 -8.429 9.717 1.00 94.25 97 ALA A CA 1
ATOM 751 C C . ALA A 1 97 ? -14.428 -9.659 10.606 1.00 94.25 97 ALA A C 1
ATOM 753 O O . ALA A 1 97 ? -15.349 -10.430 10.857 1.00 94.25 97 ALA A O 1
ATOM 754 N N . PHE A 1 98 ? -13.218 -9.802 11.155 1.00 95.75 98 PHE A N 1
ATOM 755 C CA . PHE A 1 98 ? -12.887 -10.829 12.148 1.00 95.75 98 PHE A CA 1
ATOM 756 C C . PHE A 1 98 ? -13.345 -10.499 13.579 1.00 95.75 98 PHE A C 1
ATOM 758 O O . PHE A 1 98 ? -13.037 -11.241 14.509 1.00 95.75 98 PHE A O 1
ATOM 765 N N . GLY A 1 99 ? -14.077 -9.401 13.783 1.00 94.44 99 GLY A N 1
ATOM 766 C CA . GLY A 1 99 ? -14.633 -9.036 15.085 1.00 94.44 99 GLY A CA 1
ATOM 767 C C . GLY A 1 99 ? -13.637 -8.384 16.046 1.00 94.44 99 GLY A C 1
ATOM 768 O O . GLY A 1 99 ? -13.915 -8.293 17.242 1.00 94.44 99 GLY A O 1
ATOM 769 N N . LEU A 1 100 ? -12.482 -7.907 15.565 1.00 94.06 100 LEU A N 1
ATOM 770 C CA . LEU A 1 100 ? -11.559 -7.157 16.416 1.00 94.06 100 LEU A CA 1
ATOM 771 C C . LEU A 1 100 ? -12.155 -5.795 16.792 1.00 94.06 100 LEU A C 1
ATOM 773 O O . LEU A 1 100 ? -12.949 -5.189 16.069 1.00 94.06 100 LEU A O 1
ATOM 777 N N . SER A 1 101 ? -11.704 -5.269 17.932 1.00 94.81 101 SER A N 1
ATOM 778 C CA . SER A 1 101 ? -12.098 -3.930 18.371 1.00 94.81 101 SER A CA 1
ATOM 779 C C . SER A 1 101 ? -11.664 -2.850 17.371 1.00 94.81 101 SER A C 1
ATOM 781 O O . SER A 1 101 ? -10.622 -2.957 16.717 1.00 94.81 101 SER A O 1
ATOM 783 N N . ARG A 1 102 ? -12.413 -1.739 17.322 1.00 90.88 102 ARG A N 1
ATOM 784 C CA . ARG A 1 102 ? -12.049 -0.557 16.515 1.00 90.88 102 ARG A CA 1
ATOM 785 C C . ARG A 1 102 ? -10.627 -0.076 16.808 1.00 90.88 102 ARG A C 1
ATOM 787 O O . ARG A 1 102 ? -9.897 0.259 15.886 1.00 90.88 102 ARG A O 1
ATOM 794 N N . ARG A 1 103 ? -10.210 -0.106 18.080 1.00 93.06 103 ARG A N 1
ATOM 795 C CA . ARG A 1 103 ? -8.848 0.264 18.493 1.00 93.06 103 ARG A CA 1
ATOM 796 C C . ARG A 1 103 ? -7.798 -0.654 17.865 1.00 93.06 103 ARG A C 1
ATOM 798 O O . ARG A 1 103 ? -6.811 -0.156 17.334 1.00 93.06 103 ARG A O 1
ATOM 805 N N . ALA A 1 104 ? -8.016 -1.969 17.899 1.00 92.38 104 ALA A N 1
ATOM 806 C CA . ALA A 1 104 ? -7.100 -2.938 17.302 1.00 92.38 104 ALA A CA 1
ATOM 807 C C . ALA A 1 104 ? -7.035 -2.800 15.772 1.00 92.38 104 ALA A C 1
ATOM 809 O O . ALA A 1 104 ? -5.943 -2.818 15.213 1.00 92.38 104 ALA A O 1
ATOM 810 N N . SER A 1 105 ? -8.174 -2.571 15.109 1.00 92.31 105 SER A N 1
ATOM 811 C CA . SER A 1 105 ? -8.228 -2.296 13.666 1.00 92.31 105 SER A CA 1
ATOM 812 C C . SER A 1 105 ? -7.448 -1.030 13.288 1.00 92.31 105 SER A C 1
ATOM 814 O O . SER A 1 105 ? -6.662 -1.059 12.342 1.00 92.31 105 SER A O 1
ATOM 816 N N . THR A 1 106 ? -7.576 0.060 14.053 1.00 90.88 106 THR A N 1
ATOM 817 C CA . THR A 1 106 ? -6.799 1.289 13.819 1.00 90.88 106 THR A CA 1
ATOM 818 C C . THR A 1 106 ? -5.301 1.050 13.994 1.00 90.88 106 THR A C 1
ATOM 820 O O . THR A 1 106 ? -4.510 1.499 13.169 1.00 90.88 106 THR A O 1
ATOM 823 N N . ILE A 1 107 ? -4.897 0.314 15.035 1.00 91.31 107 ILE A N 1
ATOM 824 C CA . ILE A 1 107 ? -3.485 -0.038 15.239 1.00 91.31 107 ILE A CA 1
ATOM 825 C C . ILE A 1 107 ? -2.976 -0.865 14.052 1.00 91.31 107 ILE A C 1
ATOM 827 O O . ILE A 1 107 ? -1.954 -0.506 13.477 1.00 91.31 107 ILE A O 1
ATOM 831 N N . ALA A 1 108 ? -3.708 -1.905 13.640 1.00 91.12 108 ALA A N 1
ATOM 832 C CA . ALA A 1 108 ? -3.346 -2.769 12.515 1.00 91.12 108 ALA A CA 1
ATOM 833 C C . ALA A 1 108 ? -3.245 -2.009 11.180 1.00 91.12 108 ALA A C 1
ATOM 835 O O . ALA A 1 108 ? -2.367 -2.288 10.362 1.00 91.12 108 ALA A O 1
ATOM 836 N N . MET A 1 109 ? -4.116 -1.019 10.976 1.00 91.06 109 MET A N 1
ATOM 837 C CA . MET A 1 109 ? -4.081 -0.116 9.827 1.00 91.06 109 MET A CA 1
ATOM 838 C C . MET A 1 109 ? -2.784 0.701 9.802 1.00 91.06 109 MET A C 1
ATOM 840 O O . MET A 1 109 ? -2.070 0.684 8.801 1.00 91.06 109 MET A O 1
ATOM 844 N N . PHE A 1 110 ? -2.440 1.384 10.900 1.00 89.25 110 PHE A N 1
ATOM 845 C CA . PHE A 1 110 ? -1.222 2.200 10.962 1.00 89.25 110 PHE A CA 1
ATOM 846 C C . PHE A 1 110 ? 0.057 1.358 10.904 1.00 89.25 110 PHE A C 1
ATOM 848 O O . PHE A 1 110 ? 1.002 1.745 10.216 1.00 89.25 110 PHE A O 1
ATOM 855 N N . THR A 1 111 ? 0.096 0.201 11.573 1.00 88.50 111 THR A N 1
ATOM 856 C CA . THR A 1 111 ? 1.259 -0.697 11.510 1.00 88.50 111 THR A CA 1
ATOM 857 C C . THR A 1 111 ? 1.438 -1.293 10.120 1.00 88.50 111 THR A C 1
ATOM 859 O O . THR A 1 111 ? 2.575 -1.411 9.671 1.00 88.50 111 THR A O 1
ATOM 862 N N . SER A 1 112 ? 0.353 -1.591 9.399 1.00 88.81 112 SER A N 1
ATOM 863 C CA . SER A 1 112 ? 0.436 -2.028 8.000 1.00 88.81 112 SER A CA 1
ATOM 864 C C . SER A 1 112 ? 0.889 -0.898 7.079 1.00 88.81 112 SER A C 1
ATOM 866 O O . SER A 1 112 ? 1.773 -1.115 6.261 1.00 88.81 112 SER A O 1
ATOM 868 N N . ALA A 1 113 ? 0.362 0.322 7.235 1.00 86.25 113 ALA A N 1
ATOM 869 C CA . ALA A 1 113 ? 0.765 1.466 6.412 1.00 86.25 113 ALA A CA 1
ATOM 870 C C . ALA A 1 113 ? 2.260 1.806 6.569 1.00 86.25 113 ALA A C 1
ATOM 872 O O . ALA A 1 113 ? 2.961 2.018 5.582 1.00 86.25 113 ALA A O 1
ATOM 873 N N . LEU A 1 114 ? 2.748 1.866 7.813 1.00 80.12 114 LEU A N 1
ATOM 874 C CA . LEU A 1 114 ? 4.104 2.328 8.136 1.00 80.12 114 LEU A CA 1
ATOM 875 C C . LEU A 1 114 ? 5.141 1.197 8.154 1.00 80.12 114 LEU A C 1
ATOM 877 O O . LEU A 1 114 ? 6.315 1.439 7.879 1.00 80.12 114 LEU A O 1
ATOM 881 N N . GLY A 1 115 ? 4.730 -0.040 8.443 1.00 66.75 115 GLY A N 1
ATOM 882 C CA . GLY A 1 115 ? 5.627 -1.195 8.548 1.00 66.75 115 GLY A CA 1
ATOM 883 C C . GLY A 1 115 ? 6.320 -1.561 7.233 1.00 66.75 115 GLY A C 1
ATOM 884 O O . GLY A 1 115 ? 7.428 -2.098 7.254 1.00 66.75 115 GLY A O 1
ATOM 885 N N . PHE A 1 116 ? 5.712 -1.220 6.094 1.00 54.66 116 PHE A N 1
ATOM 886 C CA . PHE A 1 116 ? 6.309 -1.387 4.767 1.00 54.66 116 PHE A CA 1
ATOM 887 C C . PHE A 1 116 ? 7.158 -0.191 4.310 1.00 54.66 116 PHE A C 1
ATOM 889 O O . PHE A 1 116 ? 7.922 -0.336 3.364 1.00 54.66 116 PHE A O 1
ATOM 896 N N . ALA A 1 117 ? 7.069 0.971 4.968 1.00 49.47 117 ALA A N 1
ATOM 897 C CA . ALA A 1 117 ? 7.818 2.173 4.584 1.00 49.47 117 ALA A CA 1
ATOM 898 C C . ALA A 1 117 ? 9.264 2.211 5.131 1.00 49.47 117 ALA A C 1
ATOM 900 O O . ALA A 1 117 ? 10.054 3.054 4.710 1.00 49.47 117 ALA A O 1
ATOM 901 N N . ILE A 1 118 ? 9.609 1.327 6.080 1.00 38.25 118 ILE A N 1
ATOM 902 C CA . ILE A 1 118 ? 10.907 1.309 6.789 1.00 38.25 118 ILE A CA 1
ATOM 903 C C . ILE A 1 118 ? 11.849 0.187 6.289 1.00 38.25 118 ILE A C 1
ATOM 905 O O . ILE A 1 118 ? 13.030 0.178 6.647 1.00 38.25 118 ILE A O 1
ATOM 909 N N . ARG A 1 119 ? 11.370 -0.734 5.441 1.00 37.03 119 ARG A N 1
ATOM 910 C CA . ARG A 1 119 ? 12.223 -1.727 4.759 1.00 37.03 119 ARG A CA 1
ATOM 911 C C . ARG A 1 119 ? 12.774 -1.152 3.463 1.00 37.03 119 ARG A C 1
ATOM 913 O O . ARG A 1 119 ? 14.016 -1.205 3.311 1.00 37.03 119 ARG A O 1
#

Foldseek 3Di:
DDDDDPVVVLVVLLVVLLVVLLVLLVVDDPPPPPVLVVLCVCLPPQADPPDPDPSRVVN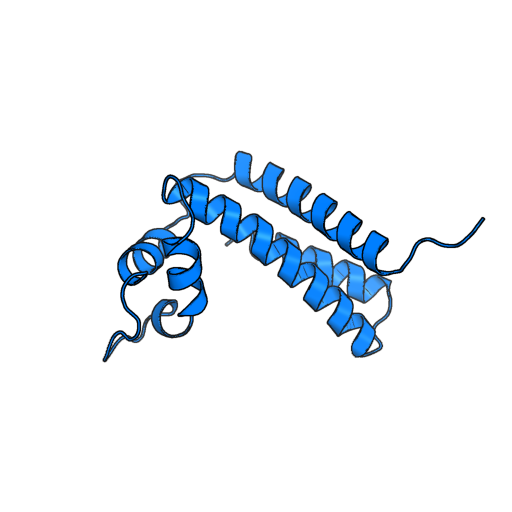VSSVQLNPDDDDSSVSVSNCLSNVLSVVLSVQLVVCVVVVHDNVVSNVSSVCSSVVVSVD